Protein AF-A0A0F9H0Z2-F1 (afdb_monomer)

Organism: NCBI:txid412755

Nearest PDB structures (foldseek):
  5ldx-assembly1_m  TM=3.266E-01  e=9.429E+00  Bos taurus

Structure (mmCIF, N/CA/C/O backbone):
data_AF-A0A0F9H0Z2-F1
#
_entry.id   AF-A0A0F9H0Z2-F1
#
loop_
_atom_site.group_PDB
_atom_site.id
_atom_site.type_symbol
_atom_site.label_atom_id
_atom_site.label_alt_id
_atom_site.label_comp_id
_atom_site.label_asym_id
_atom_site.label_entity_id
_atom_site.label_seq_id
_atom_site.pdbx_PDB_ins_code
_atom_site.Cartn_x
_atom_site.Cartn_y
_atom_site.Cartn_z
_atom_site.occupancy
_atom_site.B_iso_or_equiv
_atom_site.auth_seq_id
_atom_site.auth_comp_id
_atom_site.auth_asym_id
_atom_site.auth_atom_id
_atom_site.pdbx_PDB_model_num
ATO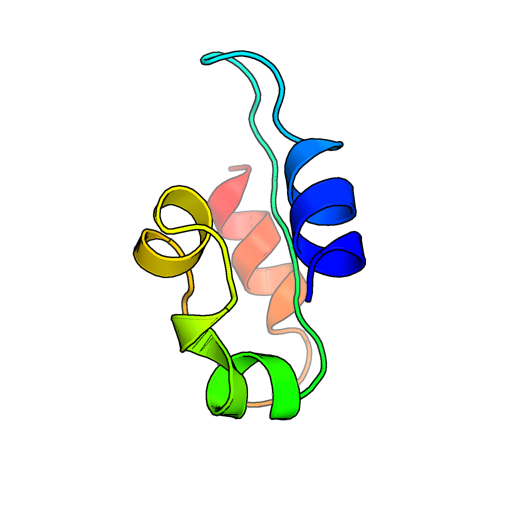M 1 N N . MET A 1 1 ? 6.216 8.715 -11.877 1.00 85.25 1 MET A N 1
ATOM 2 C CA . MET A 1 1 ? 5.992 8.186 -10.509 1.00 85.25 1 MET A CA 1
ATOM 3 C C . MET A 1 1 ? 6.042 9.266 -9.428 1.00 85.25 1 MET A C 1
ATOM 5 O O . MET A 1 1 ? 5.385 9.095 -8.415 1.00 85.25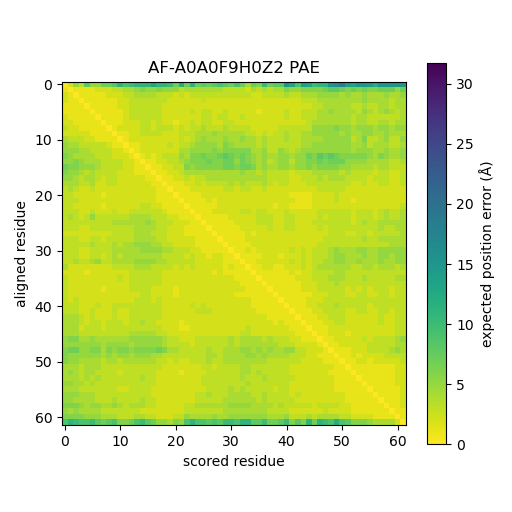 1 MET A O 1
ATOM 9 N N . GLN A 1 2 ? 6.678 10.423 -9.664 1.00 89.69 2 GLN A N 1
ATOM 10 C CA . GLN A 1 2 ? 6.697 11.561 -8.726 1.00 89.69 2 GLN A CA 1
ATOM 11 C C . GLN A 1 2 ? 5.312 11.963 -8.175 1.00 89.69 2 GLN A C 1
ATOM 13 O O . GLN A 1 2 ? 5.154 12.085 -6.967 1.00 89.69 2 GLN A O 1
ATOM 18 N N . ARG A 1 3 ? 4.286 12.085 -9.033 1.00 92.12 3 ARG A N 1
ATOM 19 C CA . ARG A 1 3 ? 2.905 12.382 -8.595 1.00 92.12 3 ARG A CA 1
ATOM 20 C C . ARG A 1 3 ? 2.312 11.291 -7.697 1.00 92.12 3 ARG A C 1
ATOM 22 O O . ARG A 1 3 ? 1.615 11.607 -6.743 1.00 92.12 3 ARG A O 1
ATOM 29 N N . ALA A 1 4 ? 2.612 10.021 -7.972 1.00 90.69 4 ALA A N 1
ATOM 30 C CA . ALA A 1 4 ? 2.152 8.900 -7.154 1.00 90.69 4 ALA A CA 1
ATOM 31 C C . ALA A 1 4 ? 2.832 8.895 -5.777 1.00 90.69 4 ALA A C 1
ATOM 33 O O . ALA A 1 4 ? 2.155 8.702 -4.772 1.00 90.69 4 ALA A O 1
ATOM 34 N N . ASN A 1 5 ? 4.133 9.198 -5.714 1.00 92.25 5 ASN A N 1
ATOM 35 C CA . ASN A 1 5 ? 4.848 9.369 -4.445 1.00 92.25 5 ASN A CA 1
ATOM 36 C C . ASN A 1 5 ? 4.293 10.567 -3.656 1.00 92.25 5 ASN A C 1
ATOM 38 O O . ASN A 1 5 ? 4.049 10.458 -2.458 1.00 92.25 5 ASN A O 1
ATOM 42 N N . GLN A 1 6 ? 4.004 11.685 -4.331 1.00 92.94 6 GLN A N 1
ATOM 43 C CA . GLN A 1 6 ? 3.383 12.848 -3.695 1.00 92.94 6 GLN A CA 1
ATOM 44 C C . GLN A 1 6 ? 1.987 12.523 -3.146 1.00 92.94 6 GLN A C 1
ATOM 46 O O . GLN A 1 6 ? 1.671 12.929 -2.032 1.00 92.94 6 GLN A O 1
ATOM 51 N N . ALA A 1 7 ? 1.162 11.790 -3.902 1.00 93.50 7 ALA A N 1
ATOM 52 C CA . ALA A 1 7 ? -0.153 11.339 -3.453 1.00 93.50 7 ALA A CA 1
ATOM 53 C C . ALA A 1 7 ? -0.045 10.366 -2.270 1.00 93.50 7 ALA A C 1
ATOM 55 O O . ALA A 1 7 ? -0.786 10.510 -1.305 1.00 93.50 7 ALA A O 1
ATOM 56 N N . SER A 1 8 ? 0.924 9.446 -2.307 1.00 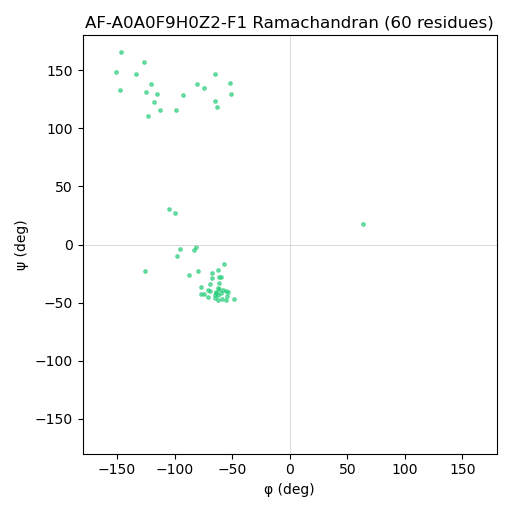91.62 8 SER A N 1
ATOM 57 C CA . SER A 1 8 ? 1.195 8.472 -1.238 1.00 91.62 8 SER A CA 1
ATOM 58 C C . SER A 1 8 ? 1.574 9.141 0.086 1.00 91.62 8 SER A C 1
ATOM 60 O O . SER A 1 8 ? 1.206 8.651 1.143 1.00 91.62 8 SER A O 1
ATOM 62 N N . GLY A 1 9 ? 2.252 10.292 0.045 1.00 90.56 9 GLY A N 1
ATOM 63 C CA . GLY A 1 9 ? 2.598 11.068 1.243 1.00 90.56 9 GLY A CA 1
ATOM 64 C C . GLY A 1 9 ? 1.477 11.963 1.791 1.00 90.56 9 GLY A C 1
ATOM 65 O O . GLY A 1 9 ? 1.683 12.658 2.782 1.00 90.56 9 GLY A O 1
ATOM 66 N N . ARG A 1 10 ? 0.292 12.028 1.160 1.00 91.88 10 ARG A N 1
ATOM 67 C CA . ARG A 1 10 ? -0.819 12.864 1.664 1.00 91.88 10 ARG A CA 1
ATOM 68 C C . ARG A 1 10 ? -1.564 12.251 2.858 1.00 91.88 10 ARG A C 1
ATOM 70 O O . ARG A 1 10 ? -1.877 13.050 3.746 1.00 91.88 10 ARG A O 1
ATOM 77 N N . PRO A 1 11 ? -1.874 10.935 2.884 1.00 91.94 11 PRO A N 1
ATOM 78 C CA . PRO A 1 11 ? -2.650 10.312 3.959 1.00 91.94 11 PRO A CA 1
ATOM 79 C C . PRO A 1 11 ? -1.853 10.009 5.231 1.00 91.94 11 PRO A C 1
ATOM 81 O O . PRO A 1 11 ? -2.462 9.872 6.283 1.00 91.94 11 PRO A O 1
ATOM 84 N N . ILE A 1 12 ? -0.524 9.884 5.140 1.00 91.62 12 ILE A N 1
ATOM 85 C CA . ILE A 1 12 ? 0.364 9.559 6.266 1.00 91.62 12 ILE A CA 1
ATOM 86 C C . ILE A 1 12 ? 1.397 10.682 6.374 1.00 91.62 12 ILE A C 1
ATOM 88 O O . ILE A 1 12 ? 2.222 10.846 5.474 1.00 91.62 12 ILE A O 1
ATOM 92 N N . ARG A 1 13 ? 1.31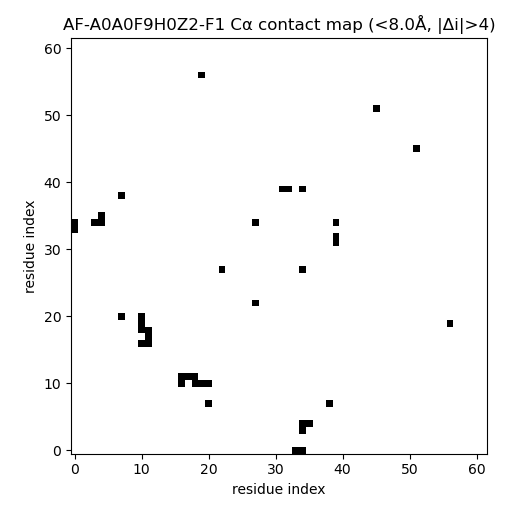2 11.497 7.429 1.00 89.19 13 ARG A N 1
ATOM 93 C CA . ARG A 1 13 ? 2.154 12.691 7.641 1.00 89.19 13 ARG A CA 1
ATOM 94 C C . ARG A 1 13 ? 2.872 12.693 8.987 1.00 89.19 13 ARG A C 1
ATOM 96 O O . ARG A 1 13 ? 3.866 13.398 9.129 1.00 89.19 13 ARG A O 1
ATOM 103 N N . LYS A 1 14 ? 2.354 11.954 9.965 1.00 92.06 14 LYS A N 1
ATOM 104 C CA . LYS A 1 14 ? 2.903 11.790 11.314 1.00 92.06 14 LYS A CA 1
ATOM 105 C C . LYS A 1 14 ? 3.061 10.306 11.626 1.00 92.06 14 LYS A C 1
ATOM 107 O O . LYS A 1 14 ? 2.344 9.480 11.073 1.00 92.06 14 LYS A O 1
ATOM 112 N N . GLU A 1 15 ? 3.946 9.976 12.559 1.00 88.31 15 GLU A N 1
ATOM 113 C CA . GLU A 1 15 ? 4.175 8.587 12.992 1.00 88.31 15 GLU A CA 1
ATOM 114 C C . GLU A 1 15 ? 2.926 7.934 13.604 1.00 88.31 15 GLU A C 1
ATOM 116 O O . GLU A 1 15 ? 2.747 6.725 13.509 1.00 88.31 15 GLU A O 1
ATOM 121 N N . SER A 1 16 ? 2.032 8.733 14.192 1.00 93.19 16 SER A N 1
ATOM 122 C CA . SER A 1 16 ? 0.762 8.259 14.747 1.00 93.19 16 SER A CA 1
ATOM 123 C C . SER A 1 16 ? -0.356 8.117 13.709 1.00 93.19 16 SER A C 1
ATOM 125 O O . SER A 1 16 ? -1.461 7.708 14.066 1.00 93.19 16 SER A O 1
ATOM 127 N N . ASP A 1 17 ? -0.125 8.507 12.452 1.00 92.81 17 ASP A N 1
ATOM 128 C CA . ASP A 1 17 ? -1.152 8.416 11.418 1.00 92.81 17 ASP A CA 1
ATOM 129 C C . ASP A 1 17 ? -1.338 6.960 10.979 1.00 92.81 17 ASP A C 1
ATOM 131 O O . ASP A 1 17 ? -0.387 6.237 10.685 1.00 92.81 17 ASP A O 1
ATOM 135 N N . LYS A 1 18 ? -2.600 6.546 10.864 1.00 93.06 18 LYS A N 1
ATOM 136 C CA . LYS A 1 18 ? -2.989 5.238 10.335 1.00 93.06 18 LYS A CA 1
ATOM 137 C C . LYS A 1 18 ? -3.713 5.433 9.008 1.00 93.06 18 LYS A C 1
ATOM 139 O O . LYS A 1 18 ? -4.791 6.020 8.965 1.00 93.06 18 LYS A O 1
ATOM 144 N N . GLY A 1 19 ? -3.133 4.927 7.924 1.00 93.19 19 GLY A N 1
ATOM 145 C CA . GLY A 1 19 ? -3.663 5.093 6.572 1.00 93.19 19 GLY A CA 1
ATOM 146 C C . GLY A 1 19 ? -3.388 3.886 5.682 1.00 93.19 19 GLY A C 1
ATOM 147 O O . GLY A 1 19 ? -2.560 3.038 6.003 1.00 93.19 19 GLY A O 1
ATOM 148 N N . ALA A 1 20 ? -4.082 3.822 4.548 1.00 94.12 20 ALA A N 1
ATOM 149 C CA . ALA A 1 20 ? -3.842 2.831 3.507 1.00 94.12 20 ALA A CA 1
ATOM 150 C C . ALA A 1 20 ? -3.804 3.511 2.139 1.00 94.12 20 ALA A C 1
ATOM 152 O O . ALA A 1 20 ? -4.510 4.489 1.889 1.00 94.12 20 ALA A O 1
ATOM 153 N N . ILE A 1 21 ? -2.969 2.976 1.254 1.00 95.25 21 ILE A N 1
ATOM 154 C CA . ILE A 1 21 ? -2.757 3.464 -0.109 1.00 95.25 21 ILE A CA 1
ATOM 155 C C . ILE A 1 21 ? -3.019 2.286 -1.045 1.00 95.25 21 ILE A C 1
ATOM 157 O O . ILE A 1 21 ? -2.496 1.195 -0.822 1.00 95.25 21 ILE A O 1
ATOM 161 N N . VAL A 1 22 ? -3.829 2.493 -2.085 1.00 95.44 22 VAL A N 1
ATOM 162 C CA . VAL A 1 22 ? -4.163 1.450 -3.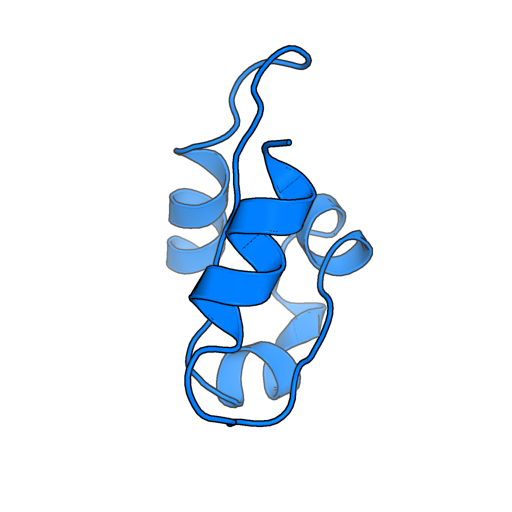067 1.00 95.44 22 VAL A CA 1
ATOM 163 C C . VAL A 1 22 ? -3.670 1.868 -4.444 1.00 95.44 22 VAL A C 1
ATOM 165 O O . VAL A 1 22 ? -4.078 2.900 -4.974 1.00 95.44 22 VAL A O 1
ATOM 168 N N . PHE A 1 23 ? -2.821 1.035 -5.042 1.00 95.06 23 PHE A N 1
ATOM 169 C CA . PHE A 1 23 ? -2.413 1.150 -6.439 1.00 95.06 23 PHE A CA 1
ATOM 170 C C . PHE A 1 23 ? -3.237 0.162 -7.273 1.00 95.06 23 PHE A C 1
ATOM 172 O O . PHE A 1 23 ? -3.132 -1.043 -7.069 1.00 95.06 23 PHE A O 1
ATOM 179 N N . MET A 1 24 ? -4.067 0.660 -8.194 1.00 93.62 24 MET A N 1
ATOM 180 C CA . MET A 1 24 ? -5.023 -0.154 -8.972 1.00 93.62 24 MET A CA 1
ATOM 181 C C . MET A 1 24 ? -4.577 -0.391 -10.423 1.00 93.62 24 MET A C 1
ATOM 183 O O . MET A 1 24 ? -5.402 -0.474 -11.325 1.00 93.62 24 MET A O 1
ATOM 187 N N . ASP A 1 25 ? -3.269 -0.446 -10.670 1.00 92.94 25 ASP A N 1
ATOM 188 C CA . ASP A 1 25 ? -2.728 -0.629 -12.018 1.00 92.94 25 ASP A CA 1
ATOM 189 C C . ASP A 1 25 ? -1.416 -1.424 -11.974 1.00 92.94 25 ASP A C 1
ATOM 191 O O . ASP A 1 25 ? -0.528 -1.127 -11.168 1.00 92.94 25 ASP A O 1
ATOM 195 N N . SER A 1 26 ? -1.278 -2.428 -12.844 1.00 93.31 26 SER A N 1
ATOM 196 C CA . SER A 1 26 ? -0.102 -3.308 -12.885 1.00 93.31 26 SER A CA 1
ATOM 197 C C . SER A 1 26 ? 1.198 -2.548 -13.158 1.00 93.31 26 SER A C 1
ATOM 199 O O . SER A 1 26 ? 2.249 -2.925 -12.641 1.00 93.31 26 SER A O 1
ATOM 201 N N . ARG A 1 27 ? 1.131 -1.408 -13.861 1.00 93.75 27 ARG A N 1
ATOM 202 C CA . ARG A 1 27 ? 2.296 -0.573 -14.189 1.00 93.75 27 ARG A CA 1
ATOM 203 C C . ARG A 1 27 ? 2.994 -0.018 -12.946 1.00 93.75 27 ARG A C 1
ATOM 205 O O . ARG A 1 27 ? 4.168 0.342 -13.025 1.00 93.75 27 ARG A O 1
ATOM 212 N N . PHE A 1 28 ? 2.307 0.070 -11.800 1.00 93.75 28 PHE A N 1
ATOM 213 C CA . PHE A 1 28 ? 2.939 0.433 -10.525 1.00 93.75 28 PHE A CA 1
ATOM 214 C C . PHE A 1 28 ? 3.874 -0.662 -10.012 1.00 93.75 28 PHE A C 1
ATOM 216 O O . PHE A 1 28 ? 4.906 -0.345 -9.422 1.00 93.75 28 PHE A O 1
ATOM 223 N N . ASN A 1 29 ? 3.539 -1.929 -10.267 1.00 93.56 29 ASN A N 1
ATOM 224 C CA . ASN A 1 29 ? 4.408 -3.055 -9.959 1.00 93.56 29 ASN A CA 1
ATOM 225 C C . ASN A 1 29 ? 5.577 -3.139 -10.953 1.00 93.56 29 ASN A C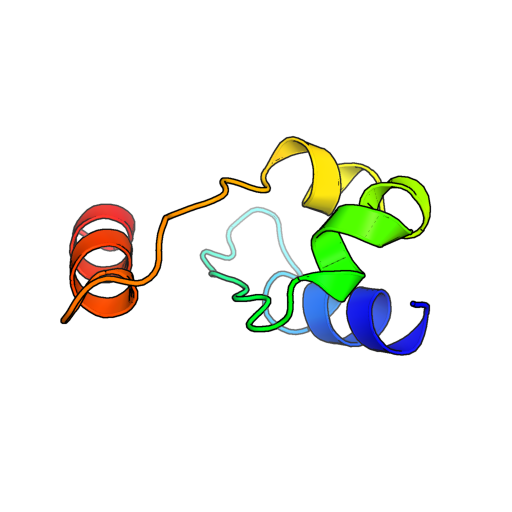 1
ATOM 227 O O . ASN A 1 29 ? 6.721 -3.281 -10.530 1.00 93.56 29 ASN A O 1
ATOM 231 N N . ASP A 1 30 ? 5.322 -2.936 -12.248 1.00 94.56 30 ASP A N 1
ATOM 232 C CA . ASP A 1 30 ? 6.380 -2.939 -13.273 1.00 94.56 30 ASP A CA 1
ATOM 233 C C . ASP A 1 30 ? 7.419 -1.836 -13.017 1.00 94.56 30 ASP A C 1
ATOM 235 O O . ASP A 1 30 ? 8.622 -2.026 -13.177 1.00 94.56 30 ASP A O 1
ATOM 239 N N . LYS A 1 31 ? 6.956 -0.664 -12.562 1.00 94.75 31 LYS A N 1
ATOM 240 C CA . LYS A 1 31 ? 7.793 0.497 -12.223 1.00 94.75 31 LYS A CA 1
ATOM 241 C C . LYS A 1 31 ? 8.036 0.618 -10.720 1.00 94.75 31 LYS A C 1
ATOM 243 O O . LYS A 1 31 ? 8.262 1.730 -10.232 1.00 94.75 31 LYS A O 1
ATOM 248 N N . ARG A 1 32 ? 8.004 -0.498 -9.976 1.00 93.38 32 ARG A N 1
ATOM 249 C CA . ARG A 1 32 ? 8.115 -0.490 -8.507 1.00 93.38 32 ARG A CA 1
ATOM 250 C C . ARG A 1 32 ? 9.350 0.267 -8.043 1.00 93.38 32 ARG A C 1
ATOM 252 O O . ARG A 1 32 ? 9.225 1.070 -7.132 1.00 93.38 32 ARG A O 1
ATOM 259 N N . GLY A 1 33 ? 10.498 0.113 -8.709 1.00 95.19 33 GLY A N 1
ATOM 260 C CA . GLY A 1 33 ? 11.751 0.807 -8.366 1.00 95.19 33 GLY A CA 1
ATOM 261 C C 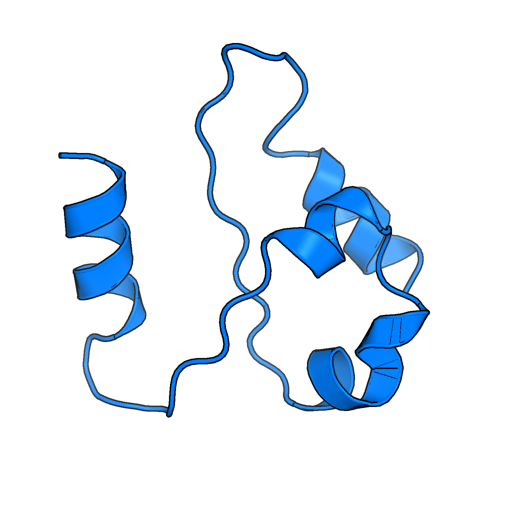. GLY A 1 33 ? 11.679 2.342 -8.341 1.00 95.19 33 GLY A C 1
ATOM 262 O O . GLY A 1 33 ? 12.548 2.976 -7.758 1.00 95.19 33 GLY A O 1
ATOM 263 N N . TRP A 1 34 ? 10.651 2.950 -8.938 1.00 94.38 34 TRP A N 1
ATOM 264 C CA . TRP A 1 34 ? 10.443 4.405 -8.943 1.00 94.38 34 TRP A CA 1
ATOM 265 C C . TRP A 1 34 ? 9.494 4.881 -7.827 1.00 94.38 34 TRP A C 1
ATOM 267 O O . TRP A 1 34 ? 9.237 6.083 -7.687 1.00 94.38 34 TRP A O 1
ATOM 277 N N . ILE A 1 35 ? 8.931 3.946 -7.060 1.00 95.12 35 ILE A N 1
ATOM 278 C CA . ILE A 1 35 ? 8.174 4.217 -5.841 1.00 95.12 35 ILE A CA 1
ATOM 279 C C . ILE A 1 35 ? 9.173 4.449 -4.703 1.00 95.12 35 ILE A C 1
ATOM 281 O O . ILE A 1 35 ? 10.173 3.734 -4.582 1.00 95.12 35 ILE A O 1
ATOM 285 N N . SER A 1 36 ? 8.904 5.450 -3.864 1.00 94.50 36 SER A N 1
ATOM 286 C CA . SER A 1 36 ? 9.719 5.730 -2.679 1.00 94.50 36 SER A CA 1
ATOM 287 C C . SER A 1 36 ? 9.896 4.475 -1.818 1.00 94.50 36 SER A C 1
ATOM 289 O O . SER A 1 36 ? 8.964 3.694 -1.642 1.00 94.50 36 SER A O 1
ATOM 291 N N . GLU A 1 37 ? 11.104 4.276 -1.294 1.00 95.31 37 GLU A N 1
ATOM 292 C CA . GLU A 1 37 ? 11.497 3.050 -0.590 1.00 95.31 37 GLU A CA 1
ATOM 293 C C . GLU A 1 37 ? 10.569 2.683 0.573 1.00 95.31 37 GLU A C 1
ATOM 295 O O . GLU A 1 37 ? 10.120 1.545 0.649 1.00 95.31 37 GLU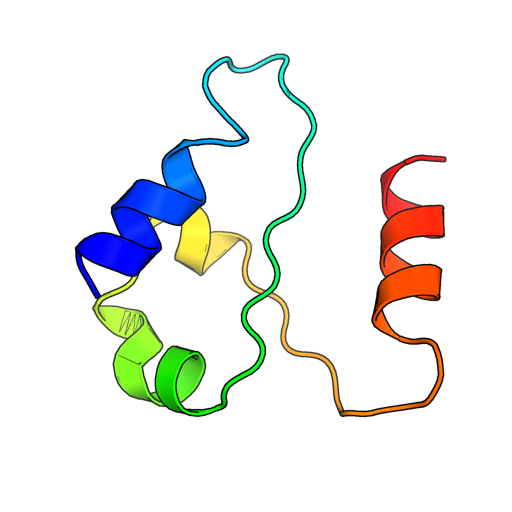 A O 1
ATOM 300 N N . TRP A 1 38 ? 10.184 3.660 1.396 1.00 92.38 38 TRP A N 1
ATOM 301 C CA . TRP A 1 38 ? 9.267 3.434 2.515 1.00 92.38 38 TRP A CA 1
ATOM 302 C C . TRP A 1 38 ? 7.915 2.854 2.070 1.00 92.38 38 TRP A C 1
ATOM 304 O O . TRP A 1 38 ? 7.402 1.944 2.708 1.00 92.38 38 TRP A O 1
ATOM 314 N N . VAL A 1 39 ? 7.358 3.311 0.939 1.00 94.00 39 VAL A N 1
ATOM 315 C CA . VAL A 1 39 ? 6.121 2.735 0.387 1.00 94.00 39 VAL A CA 1
ATOM 316 C C . VAL A 1 39 ? 6.413 1.349 -0.173 1.00 94.00 39 VAL A C 1
ATOM 318 O O . VAL A 1 39 ? 5.656 0.415 0.069 1.00 94.00 39 VAL A O 1
ATOM 321 N N . ARG A 1 40 ? 7.510 1.195 -0.933 1.00 95.00 40 ARG A N 1
ATOM 322 C CA . ARG A 1 40 ? 7.878 -0.082 -1.566 1.00 95.00 40 ARG A CA 1
ATOM 323 C C . ARG A 1 40 ? 7.978 -1.226 -0.569 1.00 95.00 40 ARG A C 1
ATOM 325 O O . ARG A 1 40 ? 7.568 -2.330 -0.934 1.00 95.00 40 ARG A O 1
ATOM 332 N N . ASN A 1 41 ? 8.523 -0.965 0.613 1.00 94.69 41 ASN A N 1
ATOM 333 C CA . ASN A 1 41 ? 8.725 -1.967 1.657 1.00 94.69 41 ASN A CA 1
ATOM 334 C C . ASN A 1 41 ? 7.391 -2.479 2.229 1.00 94.69 41 ASN A C 1
ATOM 336 O O . ASN A 1 41 ? 7.306 -3.633 2.633 1.00 94.69 41 ASN A O 1
ATOM 340 N N . GLU A 1 42 ? 6.327 -1.676 2.135 1.00 93.62 42 GLU A N 1
ATOM 341 C CA . GLU A 1 42 ? 4.990 -2.007 2.643 1.00 93.62 42 GLU A CA 1
ATOM 342 C C . GLU A 1 42 ? 4.022 -2.550 1.572 1.00 93.62 42 GLU A C 1
ATOM 344 O O . GLU A 1 42 ? 2.938 -3.046 1.894 1.00 93.62 42 GLU A O 1
ATOM 349 N N . ILE A 1 43 ? 4.377 -2.484 0.279 1.00 94.12 43 ILE A N 1
ATOM 350 C CA . ILE A 1 43 ? 3.498 -2.941 -0.813 1.00 94.12 43 ILE A CA 1
ATOM 351 C C . ILE A 1 43 ? 3.267 -4.455 -0.741 1.00 94.12 43 ILE A C 1
ATOM 353 O O . ILE A 1 43 ? 4.195 -5.259 -0.867 1.00 94.12 43 ILE A O 1
ATOM 357 N N . LYS A 1 44 ? 1.985 -4.831 -0.678 1.00 94.50 44 LYS A N 1
ATOM 358 C CA . LYS A 1 44 ? 1.484 -6.203 -0.819 1.00 94.50 44 LYS A CA 1
ATOM 359 C C . LYS A 1 44 ? 0.620 -6.299 -2.073 1.00 94.50 44 LYS A C 1
ATOM 361 O O . LYS A 1 44 ? -0.280 -5.485 -2.269 1.00 94.50 44 LYS A O 1
ATOM 366 N N . ILE A 1 45 ? 0.902 -7.287 -2.918 1.00 94.44 45 ILE A N 1
ATOM 367 C CA . ILE A 1 45 ? 0.160 -7.529 -4.159 1.00 94.44 45 ILE A CA 1
ATOM 368 C C . ILE A 1 45 ? -0.951 -8.529 -3.858 1.00 94.44 45 ILE A C 1
ATOM 370 O O . ILE A 1 45 ? -0.690 -9.596 -3.303 1.00 94.44 45 ILE A O 1
ATOM 374 N N . TYR A 1 46 ? -2.176 -8.191 -4.245 1.00 93.88 46 TYR A N 1
ATOM 375 C CA . TYR A 1 46 ? -3.327 -9.076 -4.115 1.00 93.88 46 TYR A CA 1
ATOM 376 C C . TYR A 1 46 ? -3.935 -9.339 -5.494 1.00 93.88 46 TYR A C 1
ATOM 378 O O . TYR A 1 46 ? -4.033 -8.404 -6.290 1.00 93.88 46 TYR 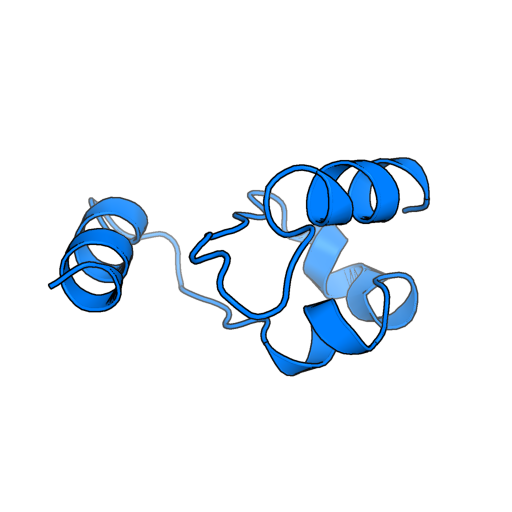A O 1
ATOM 386 N N . PRO A 1 47 ? -4.338 -10.586 -5.795 1.00 92.19 47 PRO A N 1
ATOM 387 C CA . PRO A 1 47 ? -5.052 -10.886 -7.028 1.00 92.19 47 PRO A CA 1
ATOM 388 C C . PRO A 1 47 ? -6.414 -10.189 -7.032 1.00 92.19 47 PRO A C 1
ATOM 390 O O . PRO A 1 47 ? -7.052 -10.072 -5.981 1.00 92.19 47 PRO A O 1
ATOM 393 N N . ASP A 1 48 ? -6.873 -9.780 -8.216 1.00 91.69 48 ASP A N 1
ATOM 394 C CA . ASP A 1 48 ? -8.215 -9.225 -8.369 1.00 91.69 48 ASP A CA 1
ATOM 395 C C . ASP A 1 48 ? -9.264 -10.281 -8.008 1.00 91.69 48 ASP A C 1
ATOM 397 O O . ASP A 1 48 ? -9.321 -11.372 -8.584 1.00 91.69 48 ASP A O 1
ATOM 401 N N . ARG A 1 49 ? -10.045 -9.971 -6.975 1.00 94.75 49 ARG A N 1
ATOM 402 C CA . ARG A 1 49 ? -11.118 -10.802 -6.436 1.00 94.75 49 ARG A CA 1
ATOM 403 C C . ARG A 1 49 ? -12.170 -9.893 -5.826 1.00 94.75 49 ARG A C 1
ATOM 405 O O . ARG A 1 49 ? -11.860 -8.856 -5.231 1.00 94.75 49 ARG A O 1
ATOM 412 N N . LYS A 1 50 ? -13.425 -10.340 -5.885 1.00 96.62 50 LYS A N 1
ATOM 413 C CA . LYS A 1 50 ? -14.553 -9.639 -5.268 1.00 96.62 50 LYS A CA 1
ATOM 414 C C . LYS A 1 50 ? -14.240 -9.310 -3.801 1.00 96.62 50 LYS A C 1
ATOM 416 O O . LYS A 1 50 ? -13.862 -10.187 -3.029 1.00 96.62 50 LYS A O 1
ATOM 421 N N . ASN A 1 51 ? -14.434 -8.045 -3.423 1.00 96.19 51 ASN A N 1
ATOM 422 C CA . ASN A 1 51 ? -14.296 -7.527 -2.055 1.00 96.19 51 ASN A CA 1
ATOM 423 C C . ASN A 1 51 ? -12.888 -7.599 -1.430 1.00 96.19 51 ASN A C 1
ATOM 425 O O . ASN A 1 51 ? -12.768 -7.462 -0.209 1.00 96.19 51 ASN A O 1
ATOM 429 N N . VAL A 1 52 ? -11.818 -7.780 -2.215 1.00 96.19 52 VAL A N 1
ATOM 430 C CA . VAL A 1 52 ? -10.456 -7.900 -1.661 1.00 96.19 52 VAL A CA 1
ATOM 431 C C . VAL A 1 52 ? -10.039 -6.666 -0.849 1.00 96.19 52 VAL A C 1
ATOM 433 O O . VAL A 1 52 ? -9.621 -6.803 0.298 1.00 96.19 52 VAL A O 1
ATOM 436 N N . ILE A 1 53 ? -10.259 -5.455 -1.375 1.00 94.81 53 ILE A N 1
ATOM 437 C CA . ILE A 1 53 ? -9.912 -4.196 -0.692 1.00 94.81 53 ILE A CA 1
ATOM 438 C C . ILE A 1 53 ? -10.705 -4.050 0.614 1.00 94.81 53 ILE A C 1
ATOM 440 O O . ILE A 1 53 ? -10.120 -3.796 1.664 1.00 94.81 53 ILE A O 1
ATOM 444 N N . ALA A 1 54 ? -12.023 -4.275 0.568 1.00 96.00 54 ALA A N 1
ATOM 445 C CA . ALA A 1 54 ? -12.892 -4.163 1.740 1.00 96.00 54 ALA A CA 1
ATOM 446 C C . ALA A 1 54 ? -12.480 -5.133 2.860 1.00 96.00 54 ALA A C 1
ATOM 448 O O . ALA A 1 54 ? -12.430 -4.755 4.028 1.00 96.00 54 ALA A O 1
ATOM 449 N N . THR A 1 55 ? -12.130 -6.371 2.499 1.00 95.75 55 THR A N 1
ATOM 450 C CA . THR A 1 55 ? -11.688 -7.400 3.452 1.00 95.75 55 THR A CA 1
ATOM 451 C C . THR A 1 55 ? -10.372 -7.007 4.122 1.00 95.75 55 THR A C 1
ATOM 453 O O . THR A 1 55 ? -10.243 -7.094 5.344 1.00 95.75 55 THR A O 1
ATOM 456 N N . LEU A 1 56 ? -9.405 -6.533 3.332 1.00 95.25 56 LEU A N 1
ATOM 457 C CA . LEU A 1 56 ? -8.103 -6.097 3.833 1.00 95.25 56 LEU A CA 1
ATOM 458 C C . LEU A 1 56 ? -8.224 -4.882 4.747 1.00 95.25 56 LEU A C 1
ATOM 460 O O . LEU A 1 56 ? -7.601 -4.847 5.804 1.00 95.25 56 LEU A O 1
ATOM 464 N N . PHE A 1 57 ? -9.043 -3.905 4.366 1.00 95.06 57 PHE A N 1
ATOM 465 C CA . PHE A 1 57 ? -9.200 -2.680 5.143 1.00 95.06 57 PHE A CA 1
ATOM 466 C C . PHE A 1 57 ? -9.952 -2.944 6.443 1.00 95.06 57 PHE A C 1
ATOM 468 O O . PHE A 1 57 ? -9.531 -2.457 7.487 1.00 95.06 57 PHE A O 1
ATOM 475 N N . LYS A 1 58 ? -10.976 -3.807 6.429 1.00 95.62 58 LYS A N 1
ATOM 476 C CA . LYS A 1 58 ? -11.633 -4.245 7.665 1.00 95.62 58 LYS A CA 1
ATOM 477 C C . LYS A 1 58 ? -10.614 -4.840 8.645 1.00 95.62 58 LYS A C 1
ATOM 479 O O . LYS A 1 58 ? -10.576 -4.431 9.796 1.00 95.62 58 LYS A O 1
ATOM 484 N N . LYS A 1 59 ? -9.739 -5.738 8.179 1.00 93.44 59 LYS A N 1
ATOM 485 C CA . LYS A 1 59 ? -8.681 -6.336 9.012 1.00 93.44 59 LYS A CA 1
ATOM 486 C C . LYS A 1 59 ? -7.597 -5.342 9.451 1.00 93.44 59 LYS A C 1
ATOM 488 O O . LYS A 1 59 ? -6.952 -5.563 10.461 1.00 93.44 59 LYS A O 1
ATOM 493 N N . PHE A 1 60 ? -7.321 -4.299 8.673 1.00 93.56 60 PHE A N 1
ATOM 494 C CA . PHE A 1 60 ? -6.295 -3.322 9.044 1.00 93.56 60 PHE A CA 1
ATOM 495 C C . PHE A 1 60 ? -6.787 -2.357 10.128 1.00 93.56 60 PHE A C 1
ATOM 497 O O . PHE A 1 60 ? -5.997 -1.950 10.978 1.00 93.56 60 PHE A O 1
ATOM 504 N N . TRP A 1 61 ? -8.064 -1.959 10.102 1.00 94.00 61 TRP A N 1
ATOM 505 C CA . TRP A 1 61 ? -8.617 -0.982 11.050 1.00 94.00 61 TRP A CA 1
ATOM 506 C C . TRP A 1 61 ? -9.151 -1.577 12.354 1.00 94.00 61 TRP A C 1
ATOM 508 O O . TRP A 1 61 ? -9.127 -0.856 13.352 1.00 94.00 61 TRP A O 1
ATOM 518 N N . HIS A 1 62 ? -9.577 -2.839 12.351 1.00 89.12 62 HIS A N 1
ATOM 519 C CA . HIS A 1 62 ? -10.019 -3.582 13.536 1.00 89.12 62 HIS A CA 1
ATOM 520 C C . HIS A 1 62 ? -8.918 -4.503 14.055 1.00 89.12 62 HIS A C 1
ATOM 522 O O . HIS A 1 62 ? -8.798 -4.605 15.292 1.00 89.12 62 HIS A O 1
#

Sequence (62 aa):
MQRANQASGRPIRKESDKGAIVFMDSRFNDKRGWISEWVRNEIKIYPDRKNVIATLFKKFWH

Mean predicted aligned error: 2.97 Å

Foldseek 3Di:
DVVLLVVVCPQDPDPPGDDDDDDPDCVCVVVVVVHDPVVSVVDDDDDDDPCPVVVVVVVRVD

Radius of gyration: 12.35 Å; Cα contacts (8 Å, |Δi|>4): 21; chains: 1; bounding box: 26×24×29 Å

pLDDT: mean 93.4, std 2.08, range [85.25, 96.62]

Solvent-accessible surface area (backbone atoms only — not comparable to full-atom values): 4203 Å² total; per-residue (Å²): 94,69,69,57,46,54,57,62,50,66,70,45,82,52,96,87,49,83,68,88,86,85,84,94,51,71,65,57,66,79,46,36,89,63,44,52,64,80,58,53,76,68,68,77,90,73,79,95,54,91,62,48,67,62,56,51,49,53,64,72,77,105

InterPro domains:
  IPR006555 ATP-dependent helicase, C-terminal [PF13307] (1-41)
  IPR027417 P-loop containing nucleoside triphosphate hydrolase [G3DSA:3.40.50.300] (1-57)

Secondary structure (DSSP, 8-state):
-HHHHHHHTSS--STT--------STHHHHTGGGS-HHHHHH-------TTHHHHHHHHHH-